Protein AF-I9DKB9-F1 (afdb_monomer_lite)

Radius of gyration: 11.95 Å; chains: 1; bounding box: 26×23×33 Å

Foldseek 3Di:
DPPDDDDQDPFAPQDDPDNDHPAPDKDWAAAPRDPDDPDPVRIDIDGPDGD

pLDDT: mean 83.95, std 9.4, range [41.44, 93.44]

Organism: NCBI:txid1192197

Structure (mmCIF, N/CA/C/O backbone):
data_AF-I9DKB9-F1
#
_entry.id   AF-I9DKB9-F1
#
loop_
_atom_site.group_PDB
_atom_site.id
_atom_site.type_symbol
_atom_site.label_atom_id
_atom_site.label_alt_id
_atom_site.label_comp_id
_atom_site.label_asym_id
_atom_site.label_entity_id
_atom_site.label_seq_id
_atom_site.pdbx_PDB_ins_code
_atom_site.Cartn_x
_atom_site.Cartn_y
_atom_site.Cartn_z
_atom_site.occupancy
_atom_site.B_iso_or_equiv
_atom_site.auth_seq_id
_atom_site.auth_comp_id
_atom_site.auth_asym_id
_atom_site.auth_atom_id
_atom_site.pdbx_PDB_model_num
ATOM 1 N N . MET A 1 1 ? 14.175 -11.737 1.219 1.00 41.44 1 MET A N 1
ATOM 2 C CA . MET A 1 1 ? 13.014 -12.036 0.354 1.00 41.44 1 MET A CA 1
ATOM 3 C C . MET A 1 1 ? 11.875 -11.135 0.806 1.00 41.44 1 MET A C 1
ATOM 5 O O . MET A 1 1 ? 11.431 -11.285 1.935 1.00 41.44 1 MET A O 1
ATOM 9 N N . LEU A 1 2 ? 11.483 -10.134 0.013 1.00 51.81 2 LEU A N 1
ATOM 10 C CA . LEU A 1 2 ? 10.320 -9.298 0.335 1.00 51.81 2 LEU A CA 1
ATOM 11 C C . LEU A 1 2 ? 9.066 -10.107 -0.015 1.00 51.81 2 LEU A C 1
ATOM 13 O O . LEU A 1 2 ? 8.788 -10.328 -1.187 1.00 51.81 2 LEU A O 1
ATOM 17 N N . ALA A 1 3 ? 8.366 -10.617 0.999 1.00 65.94 3 ALA A N 1
ATOM 18 C CA . ALA A 1 3 ? 7.217 -11.518 0.840 1.00 65.94 3 ALA A CA 1
ATOM 19 C C . ALA A 1 3 ? 5.900 -10.796 0.477 1.00 65.94 3 ALA A C 1
ATOM 21 O O . ALA A 1 3 ? 4.829 -11.390 0.536 1.00 65.94 3 ALA A O 1
ATOM 22 N N . GLY A 1 4 ? 5.965 -9.515 0.119 1.00 72.38 4 GLY A N 1
ATOM 23 C CA . GLY A 1 4 ? 4.804 -8.707 -0.224 1.00 72.38 4 GLY A CA 1
ATOM 24 C C . GLY A 1 4 ? 5.139 -7.223 -0.289 1.00 72.38 4 GLY A C 1
ATOM 25 O O . GLY A 1 4 ? 6.246 -6.799 0.051 1.00 72.38 4 GLY A O 1
ATOM 26 N N . VAL A 1 5 ? 4.161 -6.435 -0.726 1.00 78.06 5 VAL A N 1
ATOM 27 C CA . VAL A 1 5 ? 4.230 -4.973 -0.734 1.00 78.06 5 VAL A CA 1
ATOM 28 C C . VAL A 1 5 ? 3.678 -4.465 0.598 1.00 78.06 5 VAL A C 1
ATOM 30 O O . VAL A 1 5 ? 2.545 -4.779 0.955 1.00 78.06 5 VAL A O 1
ATOM 33 N N . LYS A 1 6 ? 4.467 -3.679 1.339 1.00 81.06 6 LYS A N 1
ATOM 34 C CA . LYS A 1 6 ? 3.998 -2.940 2.519 1.00 81.06 6 LYS A CA 1
ATOM 35 C C . LYS A 1 6 ? 3.874 -1.469 2.145 1.00 81.06 6 LYS A C 1
ATOM 37 O O . LYS A 1 6 ? 4.857 -0.868 1.726 1.00 81.06 6 LYS A O 1
ATOM 42 N N . CYS A 1 7 ? 2.690 -0.902 2.335 1.00 85.25 7 CYS A N 1
ATOM 43 C CA . CYS A 1 7 ? 2.428 0.506 2.069 1.00 85.25 7 CYS A CA 1
ATOM 44 C C . CYS A 1 7 ? 1.974 1.229 3.333 1.00 85.25 7 CYS A C 1
ATOM 46 O O . CYS A 1 7 ? 1.267 0.660 4.165 1.00 85.25 7 CYS A O 1
ATOM 48 N N . THR A 1 8 ? 2.332 2.505 3.432 1.00 87.19 8 THR A N 1
ATOM 49 C CA . THR A 1 8 ? 1.782 3.424 4.430 1.00 87.19 8 THR A CA 1
ATOM 50 C C . THR A 1 8 ? 0.625 4.183 3.793 1.00 87.19 8 THR A C 1
ATOM 52 O O . THR A 1 8 ? 0.778 4.743 2.710 1.00 87.19 8 THR A O 1
ATOM 55 N N . VAL A 1 9 ? -0.539 4.190 4.441 1.00 87.38 9 VAL A N 1
ATOM 56 C CA . VAL A 1 9 ? -1.742 4.879 3.952 1.00 87.38 9 VAL A CA 1
ATOM 57 C C . VAL A 1 9 ? -2.252 5.857 5.001 1.00 87.38 9 VAL A C 1
ATOM 59 O O . VAL A 1 9 ? -2.179 5.583 6.195 1.00 87.38 9 VAL A O 1
ATOM 62 N N . SER A 1 10 ? -2.788 6.991 4.554 1.00 87.12 10 SER A N 1
ATOM 63 C CA . SER A 1 10 ? -3.365 8.017 5.433 1.00 87.12 10 SER A CA 1
ATOM 64 C C . SER A 1 10 ? -4.844 7.780 5.753 1.00 87.12 10 SER A C 1
ATOM 66 O O . SER A 1 10 ? -5.334 8.247 6.776 1.00 87.12 10 SER A O 1
ATOM 68 N N . ASN A 1 11 ? -5.565 7.039 4.905 1.00 83.75 11 ASN A N 1
ATOM 69 C CA . ASN A 1 11 ? -6.959 6.663 5.127 1.00 83.75 11 ASN A CA 1
ATOM 70 C C . ASN A 1 11 ? -7.161 5.178 4.780 1.00 83.75 11 ASN A C 1
ATOM 72 O O . ASN A 1 11 ? -6.733 4.705 3.725 1.00 83.75 11 ASN A O 1
ATOM 76 N N . CYS A 1 12 ? -7.814 4.447 5.680 1.00 88.94 12 CYS A N 1
ATOM 77 C CA . CYS A 1 12 ? -8.186 3.055 5.491 1.00 88.94 12 CYS A CA 1
ATOM 78 C C . CYS A 1 12 ? -9.511 2.760 6.195 1.00 88.94 12 CYS A C 1
ATOM 80 O O . CYS A 1 12 ? -9.733 3.141 7.344 1.00 88.94 12 CYS A O 1
ATOM 82 N N . LYS A 1 13 ? -10.399 2.036 5.513 1.00 86.75 13 LYS A N 1
ATOM 83 C CA . LYS A 1 13 ? -11.657 1.560 6.102 1.00 86.75 13 LYS A CA 1
ATOM 84 C C . LYS A 1 13 ? -11.469 0.369 7.053 1.00 86.75 13 LYS A C 1
ATOM 86 O O . LYS A 1 13 ? -12.256 0.194 7.978 1.00 86.75 13 LYS A O 1
ATOM 91 N N . TYR A 1 14 ? -10.426 -0.431 6.840 1.00 85.06 14 TYR A N 1
ATOM 92 C CA . TYR A 1 14 ? -10.171 -1.709 7.520 1.00 85.06 14 TYR A CA 1
ATOM 93 C C . TYR A 1 14 ? -9.047 -1.626 8.562 1.00 85.06 14 TYR A C 1
ATOM 95 O O . TYR A 1 14 ? -8.251 -2.556 8.700 1.00 85.06 14 TYR A O 1
ATOM 103 N N . TRP A 1 15 ? -8.949 -0.507 9.285 1.00 87.69 15 TRP A N 1
ATOM 104 C CA . TRP A 1 15 ? -8.004 -0.391 10.395 1.00 87.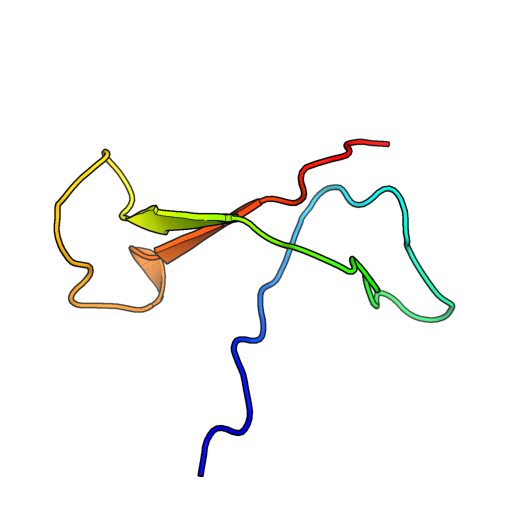69 15 TRP A CA 1
ATOM 105 C C . TRP A 1 15 ? -8.253 -1.494 11.433 1.00 87.69 15 TRP A C 1
ATOM 107 O O . TRP A 1 15 ? -9.359 -1.636 11.960 1.00 87.69 15 TRP A O 1
ATOM 117 N N . LYS A 1 16 ? -7.213 -2.272 11.724 1.00 84.25 16 LYS A N 1
ATOM 118 C CA . LYS A 1 16 ? -7.141 -3.199 12.854 1.00 84.25 16 LYS A CA 1
ATOM 119 C C . LYS A 1 16 ? -6.496 -2.497 14.046 1.00 84.25 16 LYS A C 1
ATOM 121 O O . LYS A 1 16 ? -6.049 -1.354 13.952 1.00 84.25 16 LYS A O 1
ATOM 126 N N . ASN A 1 17 ? -6.467 -3.187 15.183 1.00 82.12 17 ASN A N 1
ATOM 127 C CA . ASN A 1 17 ? -5.795 -2.668 16.365 1.00 82.12 17 ASN A CA 1
ATOM 128 C C . ASN A 1 17 ? -4.307 -2.407 16.069 1.00 82.12 17 ASN A C 1
ATOM 130 O O . ASN A 1 17 ? -3.636 -3.283 15.529 1.00 82.12 17 ASN A O 1
ATOM 134 N N . GLY A 1 18 ? -3.826 -1.218 16.441 1.00 78.62 18 GLY A N 1
ATOM 135 C CA . GLY A 1 18 ? -2.461 -0.748 16.194 1.00 78.62 18 GLY A CA 1
ATOM 136 C C . GLY A 1 18 ? -2.176 -0.463 14.720 1.00 78.62 18 GLY A C 1
ATOM 137 O O . GLY A 1 18 ? -1.708 -1.360 14.042 1.00 78.62 18 GLY A O 1
ATOM 138 N N . GLU A 1 19 ? -2.464 0.762 14.252 1.00 80.25 19 GLU A N 1
ATOM 139 C CA . GLU A 1 19 ? -2.078 1.397 12.961 1.00 80.25 19 GLU A CA 1
ATOM 140 C C . GLU A 1 19 ? -1.859 0.475 11.741 1.00 80.25 19 GLU A C 1
ATOM 142 O O . GLU A 1 19 ? -1.053 0.749 10.851 1.00 80.25 19 GLU A O 1
ATOM 147 N N . HIS A 1 20 ? -2.599 -0.628 11.670 1.00 85.81 20 HIS A N 1
ATOM 148 C CA . HIS A 1 20 ? -2.438 -1.646 10.651 1.00 85.81 20 HIS A CA 1
ATOM 149 C C . HIS A 1 20 ? -3.711 -1.697 9.825 1.00 85.81 20 HIS A C 1
ATOM 151 O O . HIS A 1 20 ? -4.782 -2.055 10.315 1.00 85.81 20 HIS A O 1
ATOM 157 N N . CYS A 1 21 ? -3.601 -1.281 8.570 1.00 87.56 21 CYS A N 1
ATOM 158 C CA . CYS A 1 21 ? -4.689 -1.360 7.611 1.00 87.56 21 CYS A CA 1
ATOM 159 C C . CYS A 1 21 ? -4.691 -2.756 6.981 1.00 87.56 21 CYS A C 1
ATOM 161 O O . CYS A 1 21 ? -3.768 -3.091 6.243 1.00 87.56 21 CYS A O 1
ATOM 163 N N . ASP A 1 22 ? -5.726 -3.548 7.256 1.00 87.31 22 ASP A N 1
ATOM 164 C CA . ASP A 1 22 ? -5.881 -4.911 6.731 1.00 87.31 22 ASP A CA 1
ATOM 165 C C . ASP A 1 22 ? -6.878 -4.917 5.561 1.00 87.31 22 ASP A C 1
ATOM 167 O O . ASP A 1 22 ? -8.027 -5.350 5.677 1.00 87.31 22 ASP A O 1
ATOM 171 N N . ALA A 1 23 ? -6.469 -4.308 4.445 1.00 87.00 23 ALA A N 1
ATOM 172 C CA . ALA A 1 23 ? -7.259 -4.264 3.218 1.00 87.00 23 ALA A CA 1
ATOM 173 C C . ALA A 1 23 ? -6.994 -5.516 2.367 1.00 87.00 23 ALA A C 1
ATOM 175 O O . ALA A 1 23 ? -5.846 -5.847 2.085 1.00 87.00 23 ALA A O 1
ATOM 176 N N . SER A 1 24 ? -8.054 -6.176 1.891 1.00 86.25 24 SER A N 1
ATOM 177 C CA . SER 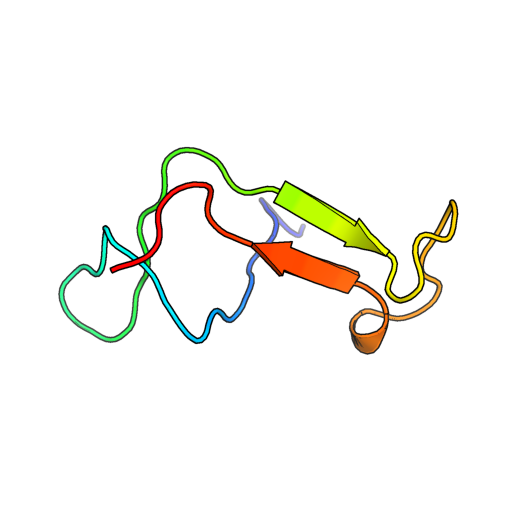A 1 24 ? -7.939 -7.381 1.051 1.00 86.25 24 SER A CA 1
ATOM 178 C C . SER A 1 24 ? -7.384 -7.115 -0.351 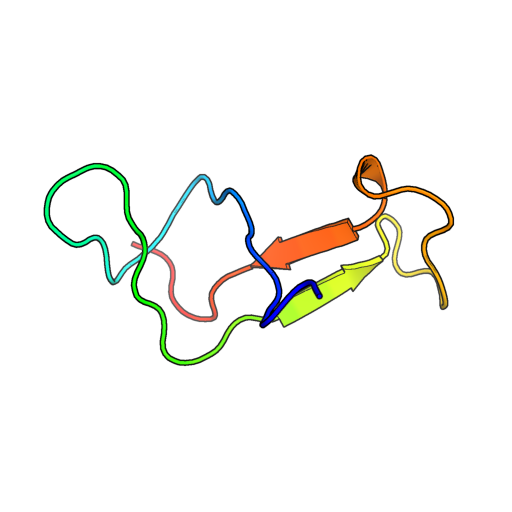1.00 86.25 24 SER A C 1
ATOM 180 O O . SER A 1 24 ? -6.888 -8.033 -1.000 1.00 86.25 24 SER A O 1
ATOM 182 N N . ALA A 1 25 ? -7.474 -5.871 -0.825 1.00 86.50 25 ALA A N 1
ATOM 183 C CA . ALA A 1 25 ? -6.898 -5.430 -2.084 1.00 86.50 25 ALA A CA 1
ATOM 184 C C . ALA A 1 25 ? -6.434 -3.973 -1.972 1.00 86.50 25 ALA A C 1
ATOM 186 O O . ALA A 1 25 ? -7.088 -3.141 -1.333 1.00 86.50 25 ALA A O 1
ATOM 187 N N . ILE A 1 26 ? -5.315 -3.674 -2.629 1.00 87.69 26 ILE A N 1
ATOM 188 C CA . ILE A 1 26 ? -4.753 -2.330 -2.763 1.00 87.69 26 ILE A CA 1
ATOM 189 C C . ILE A 1 26 ? -4.416 -2.061 -4.226 1.00 87.69 26 ILE A C 1
ATOM 191 O O . ILE A 1 26 ? -4.132 -2.981 -4.991 1.00 87.69 26 ILE A O 1
ATOM 195 N N . GLU A 1 27 ? -4.436 -0.792 -4.597 1.00 88.94 27 GLU A N 1
ATOM 196 C CA . GLU A 1 27 ? -3.970 -0.312 -5.889 1.00 88.94 27 GLU A CA 1
ATOM 197 C C . GLU A 1 27 ? -2.562 0.269 -5.726 1.00 88.94 27 GLU A C 1
ATOM 199 O O . GLU A 1 27 ? -2.324 1.060 -4.808 1.00 88.94 27 GLU A O 1
ATOM 204 N N . VAL A 1 28 ? -1.641 -0.120 -6.610 1.00 89.75 28 VAL A N 1
ATOM 205 C CA . VAL A 1 28 ? -0.257 0.369 -6.636 1.00 89.75 28 VAL A CA 1
ATOM 206 C C . VAL A 1 28 ? -0.021 1.074 -7.963 1.00 89.75 28 VAL A C 1
ATOM 208 O O . VAL A 1 28 ? -0.159 0.459 -9.016 1.00 89.75 28 VAL A O 1
ATOM 211 N N . ASN A 1 29 ? 0.351 2.351 -7.904 1.00 91.19 29 ASN A N 1
ATOM 212 C CA . ASN A 1 29 ? 0.520 3.208 -9.073 1.00 91.19 29 ASN A CA 1
ATOM 213 C C . ASN A 1 29 ? 1.829 3.991 -9.006 1.00 91.19 29 ASN A C 1
ATOM 215 O O . ASN A 1 29 ? 2.329 4.300 -7.926 1.00 91.19 29 ASN A O 1
ATOM 219 N N . VAL A 1 30 ? 2.349 4.374 -10.168 1.00 93.44 30 VAL A N 1
ATOM 220 C CA . VAL A 1 30 ? 3.486 5.293 -10.260 1.00 93.44 30 VAL A CA 1
ATOM 221 C C . VAL A 1 30 ? 2.984 6.727 -10.105 1.00 93.44 30 VAL A C 1
ATOM 223 O O . VAL A 1 30 ? 1.975 7.109 -10.704 1.00 93.44 30 VAL A O 1
ATOM 226 N N . ASP A 1 31 ? 3.682 7.528 -9.307 1.00 86.81 31 ASP A N 1
ATOM 227 C CA . ASP A 1 31 ? 3.435 8.962 -9.190 1.00 86.81 31 ASP A CA 1
ATOM 228 C C . ASP A 1 31 ? 3.470 9.639 -10.573 1.00 86.81 31 ASP A C 1
ATOM 230 O O . ASP A 1 31 ? 4.268 9.286 -11.445 1.00 86.81 31 ASP A O 1
ATOM 234 N N . GLY A 1 32 ? 2.530 10.549 -10.822 1.00 85.94 32 GLY A N 1
ATOM 235 C CA . GLY A 1 32 ? 2.358 11.185 -12.130 1.00 85.94 32 GLY A CA 1
ATOM 236 C C . GLY A 1 32 ? 1.836 10.273 -13.253 1.00 85.94 32 GLY A C 1
ATOM 237 O O . GLY A 1 32 ? 1.764 10.720 -14.395 1.00 85.94 32 GLY A O 1
ATOM 238 N N . GLY A 1 33 ? 1.455 9.019 -12.969 1.00 85.06 33 GLY A N 1
ATOM 239 C CA . GLY A 1 33 ? 0.859 8.108 -13.959 1.00 85.06 33 GLY A CA 1
ATOM 240 C C . GLY A 1 33 ? 1.858 7.495 -14.949 1.00 85.06 33 GLY A C 1
ATOM 241 O O . GLY A 1 33 ? 1.478 7.092 -16.050 1.00 85.06 33 GLY A O 1
ATOM 242 N N . GLY A 1 34 ? 3.143 7.442 -14.585 1.00 87.19 34 GLY A N 1
ATOM 243 C CA . GLY A 1 34 ? 4.188 6.810 -15.391 1.00 87.19 34 GLY A CA 1
ATOM 244 C C . GLY A 1 34 ? 4.044 5.285 -15.508 1.00 87.19 34 GLY A C 1
ATOM 245 O O . GLY A 1 34 ? 3.277 4.645 -14.796 1.00 87.19 34 GLY A O 1
ATOM 246 N N . LYS A 1 35 ? 4.828 4.674 -16.406 1.00 88.12 35 LYS A N 1
ATOM 247 C CA . LYS A 1 35 ? 4.828 3.209 -16.600 1.00 88.12 35 LYS A CA 1
ATOM 248 C C . LYS A 1 35 ? 5.674 2.449 -15.574 1.00 88.12 35 LYS A C 1
ATOM 250 O O . LYS A 1 35 ? 5.462 1.256 -15.391 1.00 88.12 35 LYS A O 1
ATOM 255 N N . ALA A 1 36 ? 6.654 3.110 -14.959 1.00 89.88 36 ALA A N 1
ATOM 256 C CA . ALA A 1 36 ? 7.558 2.511 -13.982 1.00 89.88 36 ALA A CA 1
ATOM 257 C C . ALA A 1 36 ? 8.049 3.557 -12.973 1.00 89.88 36 ALA A C 1
ATOM 259 O O . ALA A 1 36 ? 8.262 4.715 -13.335 1.00 89.88 36 ALA A O 1
ATOM 260 N N . ALA A 1 37 ? 8.256 3.124 -11.731 1.00 89.75 37 ALA A N 1
ATOM 261 C CA . ALA A 1 37 ? 8.914 3.884 -10.675 1.00 89.75 37 ALA A CA 1
ATOM 262 C C . ALA A 1 37 ? 10.367 3.404 -10.542 1.00 89.75 37 ALA A C 1
ATOM 264 O O . ALA A 1 37 ? 10.618 2.200 -10.510 1.00 89.75 37 ALA A O 1
ATOM 265 N N . ASN A 1 38 ? 11.322 4.331 -10.452 1.00 90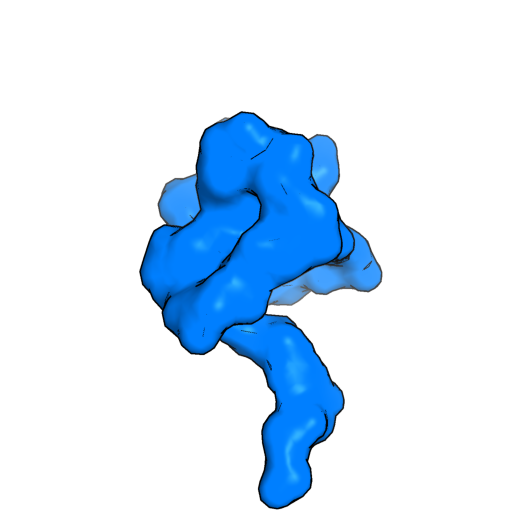.44 38 ASN A N 1
ATOM 266 C CA . ASN A 1 38 ? 12.731 4.005 -10.197 1.00 90.44 38 ASN A CA 1
ATOM 267 C C . ASN A 1 38 ? 13.058 4.004 -8.698 1.00 90.44 38 ASN A C 1
ATOM 269 O O . ASN A 1 38 ? 14.057 3.421 -8.285 1.00 90.44 38 ASN A O 1
ATOM 273 N N . GLN A 1 39 ? 12.234 4.683 -7.895 1.00 88.81 39 GLN A N 1
ATOM 274 C CA . GLN A 1 39 ? 12.380 4.801 -6.446 1.00 88.81 39 GLN A CA 1
ATOM 275 C C . GLN A 1 39 ? 11.044 4.522 -5.752 1.00 88.81 39 GLN A C 1
ATOM 277 O O . GLN A 1 39 ? 9.972 4.724 -6.329 1.00 88.81 39 GLN A O 1
ATOM 282 N N . SER A 1 40 ? 11.102 4.072 -4.500 1.00 85.75 40 SER A N 1
ATOM 283 C CA . SER A 1 40 ? 9.925 3.763 -3.675 1.00 85.75 40 SER A CA 1
ATOM 284 C C . SER A 1 40 ? 8.979 4.950 -3.505 1.00 85.75 40 SER A C 1
ATOM 286 O O . SER A 1 40 ? 7.768 4.785 -3.502 1.00 85.75 40 SER A O 1
ATOM 288 N N . GLU A 1 41 ? 9.534 6.149 -3.425 1.00 87.56 41 GLU A N 1
ATOM 289 C CA . GLU A 1 41 ? 8.856 7.426 -3.241 1.00 87.56 41 GLU A CA 1
ATOM 290 C C . GLU A 1 41 ? 7.993 7.793 -4.452 1.00 87.56 41 GLU A C 1
ATOM 292 O O . GLU A 1 41 ? 7.054 8.569 -4.336 1.00 87.56 41 GLU A O 1
ATOM 297 N N . GLN A 1 42 ? 8.290 7.206 -5.614 1.00 91.50 42 GLN A N 1
ATOM 298 C CA . GLN A 1 42 ? 7.499 7.346 -6.835 1.00 91.50 42 GLN A CA 1
ATOM 299 C C . GLN A 1 42 ? 6.389 6.292 -6.919 1.00 91.50 42 GLN A C 1
ATOM 301 O O . GLN A 1 42 ? 5.719 6.193 -7.943 1.00 91.50 42 GLN A O 1
ATOM 306 N N . THR A 1 43 ? 6.215 5.467 -5.885 1.00 90.44 43 THR A N 1
ATOM 307 C CA . THR A 1 43 ? 5.186 4.431 -5.818 1.00 90.44 43 THR A CA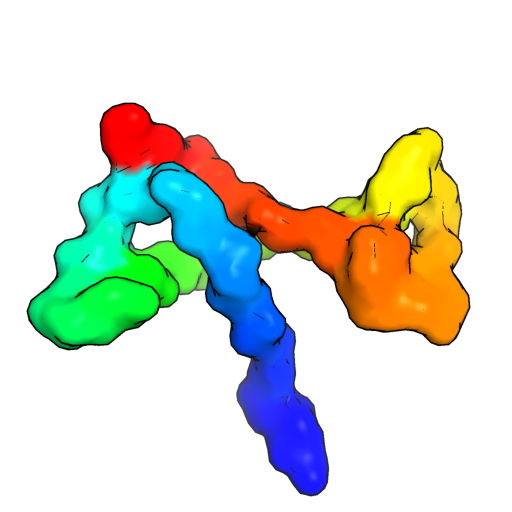 1
ATOM 308 C C . THR A 1 43 ? 4.130 4.838 -4.805 1.00 90.44 43 THR A C 1
ATOM 310 O O . THR A 1 43 ? 4.387 4.935 -3.608 1.00 90.44 43 THR A O 1
ATOM 313 N N . ASN A 1 44 ? 2.913 5.037 -5.289 1.00 90.75 44 ASN A N 1
ATOM 314 C CA . ASN A 1 44 ? 1.759 5.370 -4.476 1.00 90.75 44 ASN A CA 1
ATOM 315 C C . ASN A 1 44 ? 0.899 4.132 -4.246 1.00 90.75 44 ASN A C 1
ATOM 317 O O . ASN A 1 44 ? 0.680 3.340 -5.166 1.00 90.75 44 ASN A O 1
ATOM 321 N N . CYS A 1 45 ? 0.348 4.013 -3.039 1.00 90.25 45 CYS A N 1
ATOM 322 C CA . CYS A 1 45 ? -0.608 2.964 -2.710 1.00 90.25 45 CYS A CA 1
ATOM 323 C C . CYS A 1 45 ? -1.930 3.560 -2.240 1.00 90.25 45 CYS A C 1
ATOM 325 O O . CYS A 1 45 ? -1.955 4.506 -1.449 1.00 90.25 45 CYS A O 1
ATOM 327 N N . LYS A 1 46 ? -3.036 2.977 -2.697 1.00 88.12 46 LYS A N 1
ATOM 328 C CA . LYS A 1 46 ? -4.387 3.368 -2.290 1.00 88.12 46 LYS A CA 1
ATOM 329 C C . LYS A 1 46 ? -5.207 2.139 -1.933 1.00 88.12 46 LYS A C 1
ATOM 331 O O . LYS A 1 46 ? -5.034 1.066 -2.504 1.00 88.12 46 LYS A O 1
ATOM 336 N N . THR A 1 47 ? -6.111 2.304 -0.976 1.00 88.12 47 THR A N 1
ATOM 337 C CA . THR A 1 47 ? -7.159 1.317 -0.714 1.00 88.12 47 THR A CA 1
ATOM 338 C C . THR A 1 47 ? -8.389 1.674 -1.547 1.00 88.12 47 THR A C 1
ATOM 340 O O . THR A 1 47 ? -8.654 2.848 -1.800 1.00 88.12 47 THR A O 1
ATOM 343 N N . PHE A 1 48 ? -9.165 0.672 -1.961 1.00 85.00 48 PHE A N 1
ATOM 344 C CA . PHE A 1 48 ? -10.393 0.896 -2.739 1.00 85.00 48 PHE A CA 1
ATOM 345 C C . PHE A 1 48 ? -11.537 1.503 -1.914 1.00 85.00 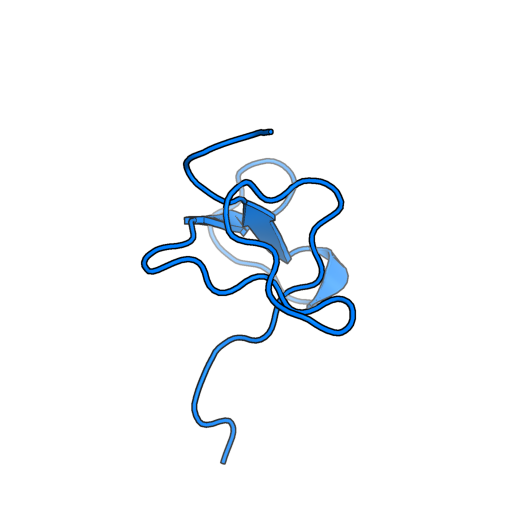48 PHE A C 1
ATOM 347 O O . PHE A 1 48 ? -12.529 1.966 -2.471 1.00 85.00 48 PHE A O 1
ATOM 354 N N . TYR A 1 49 ? -11.408 1.504 -0.586 1.00 81.56 49 TYR A N 1
ATOM 355 C CA . TYR A 1 49 ? -12.415 2.020 0.328 1.00 81.56 49 TYR A CA 1
ATOM 356 C C . TYR A 1 49 ? -11.801 3.028 1.290 1.00 81.56 49 TYR A C 1
ATOM 358 O O . TYR A 1 49 ? -10.953 2.685 2.117 1.00 81.56 49 TYR A O 1
ATOM 366 N N . GLN A 1 50 ? -12.300 4.255 1.220 1.00 77.62 50 GLN A N 1
ATOM 367 C CA . GLN A 1 50 ? -11.959 5.320 2.153 1.00 77.62 50 GLN A CA 1
ATOM 368 C C . GLN A 1 50 ? -12.926 5.297 3.345 1.00 77.62 50 GLN A C 1
ATOM 370 O O . GLN A 1 50 ? -14.095 4.926 3.194 1.00 77.62 50 GLN A O 1
ATOM 375 N N . LYS A 1 51 ? -12.409 5.619 4.534 1.00 66.12 51 LYS A N 1
ATOM 376 C CA . LYS A 1 51 ? -13.220 5.901 5.722 1.00 66.12 51 LYS A CA 1
ATOM 377 C C . LYS A 1 51 ? -13.795 7.308 5.639 1.00 66.12 51 LYS A C 1
ATOM 379 O O . LYS A 1 51 ? -13.073 8.180 5.095 1.00 66.12 51 LYS A O 1
#

Sequence (51 aa):
MLAGVKCTVSNCKYWKNGEHCDASAIEVNVDGGGKAANQSEQTNCKTFYQK

Secondary structure (DSSP, 8-state):
---S-----S--TTEETTTEE--S-EEEEEGGG-S--SSGGGEEEEES---

InterPro domains:
  IPR011437 Domain of unknown function DUF1540 [PF07561] (5-48)